Protein AF-A0A4Y9ZSX8-F1 (afdb_monomer_lite)

pLDDT: mean 77.92, std 14.33, range [40.38, 94.44]

Sequence (159 aa):
MHKQNGTAAWITARDTPELGLYVSRVAREEDNGHLNKEMRRDQVDYRKDRAENKKQELAEKLERRKALSSKREAIEVHLEVKYWKDLLISRSATLVQVKAQLSWLRAPSRKLLVTVPPGLSNGKKDHILIGLITILEGLDATKINISEGEDSSVSEEEG

Foldseek 3Di:
DDDPPCPVVVCVVPPDPVVVVVVVVVVVVPCCVVVVVVVVVVVVVVVVVVVVVVVVVVVVVVVVVVVVVVVLVPQDEDLDLVQLPPPVNVVPPDLVNLLSRLVSCPDPVNVVQFDQDPPLSVDDSVSNSVSSSVRSVPGDPVVVPPPPDDPDDPDDDDD

Structure (mmCIF, N/CA/C/O backbone):
data_AF-A0A4Y9ZSX8-F1
#
_entry.id   AF-A0A4Y9ZSX8-F1
#
loop_
_atom_site.group_PDB
_atom_site.id
_atom_site.type_symbol
_atom_site.label_atom_id
_atom_site.label_alt_id
_atom_site.label_comp_id
_atom_site.label_asym_id
_atom_site.label_entity_id
_atom_site.label_seq_id
_atom_site.pdbx_PDB_ins_code
_atom_site.Cartn_x
_atom_site.Cartn_y
_atom_site.Cartn_z
_atom_site.occupancy
_atom_site.B_iso_or_equiv
_atom_site.auth_seq_id
_atom_site.auth_comp_id
_atom_site.auth_asym_id
_atom_site.auth_atom_id
_atom_site.pdbx_PDB_model_num
ATOM 1 N N . MET A 1 1 ? 38.772 37.493 -62.200 1.00 43.78 1 MET A N 1
ATOM 2 C CA . MET A 1 1 ? 39.281 36.151 -62.566 1.00 43.78 1 MET A CA 1
ATOM 3 C C . MET A 1 1 ? 39.088 35.217 -61.379 1.00 43.78 1 MET A C 1
ATOM 5 O O . MET A 1 1 ? 39.857 35.291 -60.429 1.00 43.78 1 MET A O 1
ATOM 9 N N . HIS A 1 2 ? 38.027 34.406 -61.374 1.00 52.38 2 HIS A N 1
ATOM 10 C CA . HIS A 1 2 ? 37.788 33.442 -60.297 1.00 52.38 2 HIS A CA 1
ATOM 11 C C . HIS A 1 2 ? 38.621 32.179 -60.538 1.00 52.38 2 HIS A C 1
ATOM 13 O O . HIS A 1 2 ? 38.449 31.510 -61.554 1.00 52.38 2 HIS A O 1
ATOM 19 N N . LYS A 1 3 ? 39.527 31.861 -59.604 1.00 57.22 3 LYS A N 1
ATOM 20 C CA . LYS A 1 3 ? 40.180 30.550 -59.526 1.00 57.22 3 LYS A CA 1
ATOM 21 C C . LYS A 1 3 ? 39.089 29.516 -59.260 1.00 57.22 3 LYS A C 1
ATOM 23 O O . LYS A 1 3 ? 38.499 29.511 -58.183 1.00 57.22 3 LYS A O 1
ATOM 28 N N . GLN A 1 4 ? 38.792 28.680 -60.248 1.00 58.66 4 GLN A N 1
ATOM 29 C CA . GLN A 1 4 ? 37.987 27.488 -60.021 1.00 58.66 4 GLN A CA 1
ATOM 30 C C . GLN A 1 4 ? 38.788 26.587 -59.077 1.00 58.66 4 GLN A C 1
ATOM 32 O O . GLN A 1 4 ? 39.831 26.054 -59.451 1.00 58.66 4 GLN A O 1
ATOM 37 N N . ASN A 1 5 ? 38.345 26.489 -57.823 1.00 59.28 5 ASN A N 1
ATOM 38 C CA . ASN A 1 5 ? 38.905 25.556 -56.855 1.00 59.28 5 ASN A CA 1
ATOM 39 C C . ASN A 1 5 ? 38.674 24.145 -57.404 1.00 59.28 5 ASN A C 1
ATOM 41 O O . ASN A 1 5 ? 37.540 23.678 -57.493 1.00 59.28 5 ASN A O 1
ATOM 45 N N . GLY A 1 6 ? 39.763 23.524 -57.857 1.00 60.28 6 GLY A N 1
ATOM 46 C CA . GLY A 1 6 ? 39.795 22.295 -58.644 1.00 60.28 6 GLY A CA 1
ATOM 47 C C . GLY A 1 6 ? 39.449 21.035 -57.864 1.00 60.28 6 GLY A C 1
ATOM 48 O O . GLY A 1 6 ? 40.090 20.014 -58.068 1.00 60.28 6 GLY A O 1
ATOM 49 N N . THR A 1 7 ? 38.457 21.076 -56.979 1.00 66.00 7 THR A N 1
ATOM 50 C CA . THR A 1 7 ? 38.014 19.896 -56.233 1.00 66.00 7 THR A CA 1
ATOM 51 C C . THR A 1 7 ? 37.471 18.844 -57.197 1.00 66.00 7 THR A C 1
ATOM 53 O O . THR A 1 7 ? 37.858 17.688 -57.116 1.00 66.00 7 THR A O 1
ATOM 56 N N . ALA A 1 8 ? 36.667 19.248 -58.187 1.00 67.56 8 ALA A N 1
ATOM 57 C CA . ALA A 1 8 ? 36.116 18.329 -59.184 1.00 67.56 8 ALA A CA 1
ATOM 58 C C . ALA A 1 8 ? 37.198 17.715 -60.092 1.00 67.56 8 ALA A C 1
ATOM 60 O O . ALA A 1 8 ? 37.213 16.505 -60.280 1.00 67.56 8 ALA A O 1
ATOM 61 N N . ALA A 1 9 ? 38.135 18.530 -60.593 1.00 70.19 9 ALA A N 1
ATOM 62 C CA . ALA A 1 9 ? 39.235 18.068 -61.446 1.00 70.19 9 ALA A CA 1
ATOM 63 C C . ALA A 1 9 ? 40.244 17.180 -60.694 1.00 70.19 9 ALA A C 1
ATOM 65 O O . ALA A 1 9 ? 40.827 16.262 -61.265 1.00 70.19 9 ALA A O 1
ATOM 66 N N . TRP A 1 10 ? 40.449 17.448 -59.403 1.00 68.38 10 TRP A N 1
ATOM 67 C CA . TRP A 1 10 ? 41.288 16.632 -58.531 1.00 68.38 10 TRP A CA 1
ATOM 68 C C . TRP A 1 10 ? 40.632 15.288 -58.196 1.00 68.38 10 TRP A C 1
ATOM 70 O O . TRP A 1 10 ? 41.330 14.278 -58.158 1.00 68.38 10 TRP A O 1
ATOM 80 N N . ILE A 1 11 ? 39.305 15.265 -58.005 1.00 70.06 11 ILE A N 1
ATOM 81 C CA . ILE A 1 11 ? 38.532 14.035 -57.784 1.00 70.06 11 ILE A CA 1
ATOM 82 C C . ILE A 1 11 ? 38.608 13.143 -59.025 1.00 70.06 11 ILE A C 1
ATOM 84 O O . ILE A 1 11 ? 39.041 12.005 -58.908 1.00 70.06 11 ILE A O 1
ATOM 88 N N . THR A 1 12 ? 38.305 13.655 -60.223 1.00 68.62 12 THR A N 1
ATOM 89 C CA . THR A 1 12 ? 38.355 12.845 -61.457 1.00 68.62 12 THR A CA 1
ATOM 90 C C . THR A 1 12 ? 39.754 12.337 -61.803 1.00 68.62 12 THR A C 1
ATOM 92 O O . THR A 1 12 ? 39.879 11.259 -62.371 1.00 68.62 12 THR A O 1
ATOM 95 N N . ALA A 1 13 ? 40.816 13.069 -61.452 1.00 70.81 13 ALA A N 1
ATOM 96 C CA . ALA A 1 13 ? 42.193 12.616 -61.671 1.00 70.81 13 ALA A CA 1
ATOM 97 C C . ALA A 1 13 ? 42.646 11.512 -60.694 1.00 70.81 13 ALA A C 1
ATOM 99 O O . ALA A 1 13 ? 43.669 10.871 -60.930 1.00 70.81 13 ALA A O 1
ATOM 100 N N . ARG A 1 14 ? 41.929 11.320 -59.580 1.00 68.81 14 ARG A N 1
ATOM 101 C CA . ARG A 1 14 ? 42.278 10.369 -58.512 1.00 68.81 14 ARG A CA 1
ATOM 102 C C . ARG A 1 14 ? 41.229 9.285 -58.287 1.00 68.81 14 ARG A C 1
ATOM 104 O O . ARG A 1 14 ? 41.431 8.436 -57.424 1.00 68.81 14 ARG A O 1
ATOM 111 N N . ASP A 1 15 ? 40.149 9.294 -59.057 1.00 74.50 15 ASP A N 1
ATOM 112 C CA . ASP A 1 15 ? 39.104 8.279 -59.012 1.00 74.50 15 ASP A CA 1
ATOM 113 C C . ASP A 1 15 ? 39.585 7.022 -59.750 1.00 74.50 15 ASP A C 1
ATOM 115 O O . ASP A 1 15 ? 39.352 6.830 -60.945 1.00 74.50 15 ASP A O 1
ATOM 119 N N . THR A 1 16 ? 40.380 6.204 -59.054 1.00 81.31 16 THR A N 1
ATOM 120 C CA . THR A 1 16 ? 40.881 4.935 -59.584 1.00 81.31 16 THR A CA 1
ATOM 121 C C . THR A 1 16 ? 39.999 3.773 -59.122 1.00 81.31 16 THR A C 1
ATOM 123 O O . THR A 1 16 ? 39.474 3.792 -58.004 1.00 81.31 16 THR A O 1
ATOM 126 N N . PRO A 1 17 ? 39.874 2.703 -59.930 1.00 81.88 17 PRO A N 1
ATOM 127 C CA . PRO A 1 17 ? 39.107 1.517 -59.547 1.00 81.88 17 PRO A CA 1
ATOM 128 C C . PRO A 1 17 ? 39.565 0.902 -58.215 1.00 81.88 17 PRO A C 1
ATOM 130 O O . PRO A 1 17 ? 38.752 0.399 -57.444 1.00 81.88 17 PRO A O 1
ATOM 133 N N . GLU A 1 18 ? 40.864 0.975 -57.917 1.00 81.06 18 GLU A N 1
ATOM 134 C CA . GLU A 1 18 ? 41.454 0.481 -56.669 1.00 81.06 18 GLU A CA 1
ATOM 135 C C . GLU A 1 18 ? 41.013 1.296 -55.447 1.00 81.06 18 GLU A C 1
ATOM 137 O O . GLU A 1 18 ? 40.706 0.722 -54.401 1.00 81.06 18 GLU A O 1
ATOM 142 N N . LEU A 1 19 ? 40.913 2.623 -55.587 1.00 83.44 19 LEU A N 1
ATOM 143 C CA . LEU A 1 19 ? 40.384 3.508 -54.549 1.00 83.44 19 LEU A CA 1
ATOM 144 C C . LEU A 1 19 ? 38.893 3.257 -54.313 1.00 83.44 19 LEU A C 1
ATOM 146 O O . LEU A 1 19 ? 38.472 3.160 -53.162 1.00 83.44 19 LEU A O 1
ATOM 150 N N . GLY A 1 20 ? 38.111 3.055 -55.377 1.00 81.62 20 GLY A N 1
ATOM 151 C CA . GLY A 1 20 ? 36.704 2.658 -55.265 1.00 81.62 20 GLY A CA 1
ATOM 152 C C . GLY A 1 20 ? 36.525 1.321 -54.533 1.00 81.62 20 GLY A C 1
ATOM 153 O O . GLY A 1 20 ? 35.682 1.200 -53.641 1.00 81.62 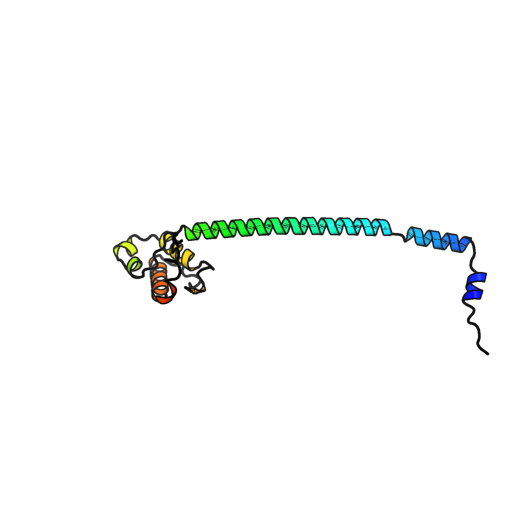20 GLY A O 1
ATOM 154 N N . LEU A 1 21 ? 37.367 0.327 -54.841 1.00 86.56 21 LEU A N 1
ATOM 155 C CA . LEU A 1 21 ? 37.377 -0.964 -54.148 1.00 86.56 21 LEU A CA 1
ATOM 156 C C . LEU A 1 21 ? 37.754 -0.821 -52.670 1.00 86.56 21 LEU A C 1
ATOM 158 O O . LEU A 1 21 ? 37.087 -1.413 -51.822 1.00 86.56 21 LEU A O 1
ATOM 162 N N . TYR A 1 22 ? 38.772 -0.019 -52.353 1.00 84.06 22 TYR A N 1
ATOM 163 C CA . TYR A 1 22 ? 39.179 0.256 -50.976 1.00 84.06 22 TYR A CA 1
ATOM 164 C C . TYR A 1 22 ? 38.065 0.946 -50.178 1.00 84.06 22 TYR A C 1
ATOM 166 O O . TYR A 1 22 ? 37.680 0.447 -49.123 1.00 84.06 22 TYR A O 1
ATOM 174 N N . VAL A 1 23 ? 37.471 2.019 -50.712 1.00 84.50 23 VAL A N 1
ATOM 175 C CA . VAL A 1 23 ? 36.361 2.741 -50.066 1.00 84.50 23 VAL A CA 1
ATOM 176 C C . VAL A 1 23 ? 35.158 1.823 -49.856 1.00 84.50 23 VAL A C 1
ATOM 178 O O . VAL A 1 23 ? 34.583 1.806 -48.773 1.00 84.50 23 VAL A O 1
ATOM 181 N N . SER A 1 24 ? 34.800 1.005 -50.852 1.00 81.94 24 SER A N 1
ATOM 182 C CA . SER A 1 24 ? 33.689 0.055 -50.716 1.00 81.94 24 SER A CA 1
ATOM 183 C C . SER A 1 24 ? 33.957 -1.033 -49.671 1.00 81.94 24 SER A C 1
ATOM 185 O O . SER A 1 24 ? 33.029 -1.480 -49.001 1.00 81.94 24 SER A O 1
ATOM 187 N N . ARG A 1 25 ? 35.218 -1.455 -49.513 1.00 84.88 25 ARG A N 1
ATOM 188 C CA . ARG A 1 25 ? 35.627 -2.435 -48.505 1.00 84.88 25 ARG A CA 1
ATOM 189 C C . ARG A 1 25 ? 35.542 -1.842 -47.105 1.00 84.88 25 ARG A C 1
ATOM 191 O O . ARG A 1 25 ? 34.882 -2.436 -46.266 1.00 84.88 25 ARG A O 1
ATOM 198 N N . VAL A 1 26 ? 36.115 -0.657 -46.896 1.00 83.19 26 VAL A N 1
ATOM 199 C CA . VAL A 1 26 ? 36.050 0.061 -45.612 1.00 83.19 26 VAL A CA 1
ATOM 200 C C . VAL A 1 26 ? 34.596 0.351 -45.230 1.00 83.19 26 VAL A C 1
ATOM 202 O O . VAL A 1 26 ? 34.185 0.046 -44.119 1.00 83.19 26 VAL A O 1
ATOM 205 N N . ALA A 1 27 ? 33.773 0.819 -46.173 1.00 81.56 27 ALA A N 1
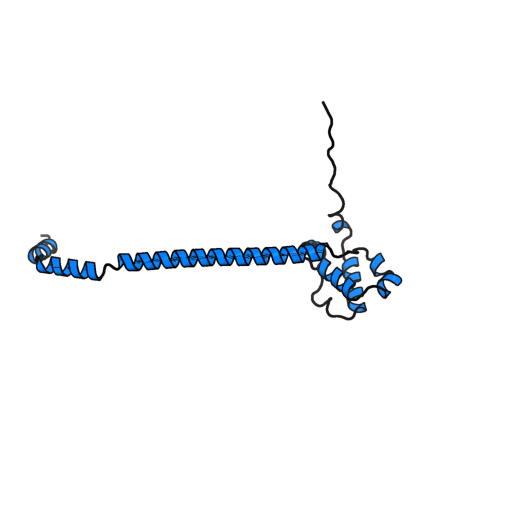ATOM 206 C CA . ALA A 1 27 ? 32.354 1.071 -45.924 1.00 81.56 27 ALA A CA 1
ATOM 207 C C . ALA A 1 27 ? 31.571 -0.199 -45.542 1.00 81.56 27 ALA A C 1
ATOM 209 O O . ALA A 1 27 ? 30.635 -0.123 -44.752 1.00 81.56 27 ALA A O 1
ATOM 210 N N . ARG A 1 28 ? 31.941 -1.368 -46.086 1.00 77.81 28 ARG A N 1
ATOM 211 C CA . ARG A 1 28 ? 31.349 -2.663 -45.705 1.00 77.81 28 ARG A CA 1
ATOM 212 C C . ARG A 1 28 ? 31.858 -3.167 -44.358 1.00 77.81 28 ARG A C 1
ATOM 214 O O . ARG A 1 28 ? 31.082 -3.759 -43.620 1.00 77.81 28 ARG A O 1
ATOM 221 N N . GLU A 1 29 ? 33.132 -2.954 -44.045 1.00 77.81 29 GLU A N 1
ATOM 222 C CA . GLU A 1 29 ? 33.722 -3.303 -42.746 1.00 77.81 29 GLU A CA 1
ATOM 223 C C . GLU A 1 29 ? 33.140 -2.440 -41.611 1.00 77.81 29 GLU A C 1
ATOM 225 O O . GLU A 1 29 ? 32.957 -2.925 -40.497 1.00 77.81 29 GLU A O 1
ATOM 230 N N . GLU A 1 30 ? 32.778 -1.188 -41.901 1.00 77.00 30 GLU A N 1
ATOM 231 C CA . GLU A 1 30 ? 32.127 -0.270 -40.958 1.00 77.00 30 GLU A CA 1
ATOM 232 C C . GLU A 1 30 ? 30.594 -0.423 -40.891 1.00 77.00 30 GLU A C 1
ATOM 234 O O . GLU A 1 30 ? 29.963 0.149 -39.990 1.00 77.00 30 GLU A O 1
ATOM 239 N N . ASP A 1 31 ? 29.977 -1.201 -41.795 1.00 76.62 31 ASP A N 1
ATOM 240 C CA . ASP A 1 31 ? 28.528 -1.436 -41.830 1.00 76.62 31 ASP A CA 1
ATOM 241 C C . ASP A 1 31 ? 28.078 -2.348 -40.679 1.00 76.62 31 ASP A C 1
ATOM 243 O O . ASP A 1 31 ? 27.789 -3.538 -40.809 1.00 76.62 31 ASP A O 1
ATOM 247 N N . ASN A 1 32 ? 27.967 -1.738 -39.504 1.00 72.00 32 ASN A N 1
ATOM 248 C CA . ASN A 1 32 ? 27.428 -2.346 -38.295 1.00 72.00 32 ASN A CA 1
ATOM 249 C C . ASN A 1 32 ? 25.888 -2.323 -38.267 1.00 72.00 32 ASN A C 1
ATOM 251 O O . ASN A 1 32 ? 25.278 -2.461 -37.201 1.00 72.00 32 ASN A O 1
ATOM 255 N N . GLY A 1 33 ? 25.224 -2.115 -39.411 1.00 71.88 33 GLY A N 1
ATOM 256 C CA . GLY A 1 33 ? 23.771 -1.977 -39.503 1.00 71.88 33 GLY A CA 1
ATOM 257 C C . GLY A 1 33 ? 23.009 -3.158 -38.897 1.00 71.88 33 GLY A C 1
ATOM 258 O O . GLY A 1 33 ? 22.007 -2.956 -38.202 1.00 71.88 33 GLY A O 1
ATOM 259 N N . HIS A 1 34 ? 23.514 -4.380 -39.094 1.00 72.88 34 HIS A N 1
ATOM 260 C CA . HIS A 1 34 ? 22.943 -5.604 -38.527 1.00 72.88 34 HIS A CA 1
ATOM 261 C C . HIS A 1 34 ? 23.107 -5.689 -37.003 1.00 72.88 34 HIS A C 1
ATOM 263 O O . HIS A 1 34 ? 22.107 -5.852 -36.303 1.00 72.88 34 HIS A O 1
ATOM 269 N N . LEU A 1 35 ? 24.318 -5.466 -36.482 1.00 75.19 35 LEU A N 1
ATOM 270 C CA . LEU A 1 35 ? 24.597 -5.464 -35.040 1.00 75.19 35 LEU A CA 1
ATOM 271 C C . LEU A 1 35 ? 23.747 -4.406 -34.310 1.00 75.19 35 LEU A C 1
ATOM 273 O O . LEU A 1 35 ? 23.105 -4.674 -33.296 1.00 75.19 35 LEU A O 1
ATOM 277 N N . ASN A 1 36 ? 23.644 -3.206 -34.889 1.00 79.50 36 ASN A N 1
ATOM 278 C CA . ASN A 1 36 ? 22.810 -2.123 -34.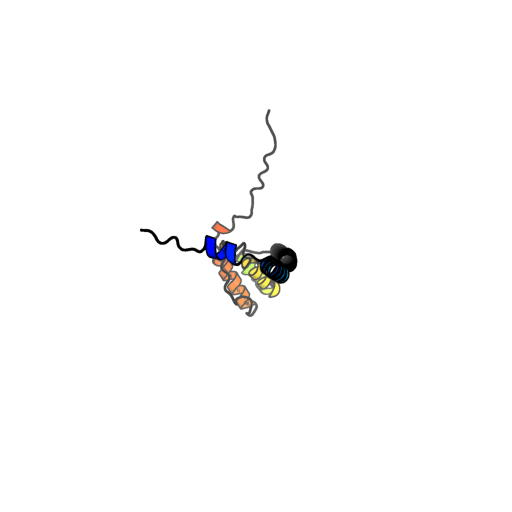366 1.00 79.50 36 ASN A CA 1
ATOM 279 C C . ASN A 1 36 ? 21.308 -2.439 -34.417 1.00 79.50 36 ASN A C 1
ATOM 281 O O . ASN A 1 36 ? 20.520 -1.824 -33.694 1.00 79.50 36 ASN A O 1
ATOM 285 N N . LYS A 1 37 ? 20.865 -3.336 -35.302 1.00 80.56 37 LYS A N 1
ATOM 286 C CA . LYS A 1 37 ? 19.465 -3.772 -35.390 1.00 80.56 37 LYS A CA 1
ATOM 287 C C . LYS A 1 37 ? 19.147 -4.823 -34.330 1.00 80.56 37 LYS A C 1
ATOM 289 O O . LYS A 1 37 ? 18.078 -4.741 -33.731 1.00 80.56 37 LYS A O 1
ATOM 294 N N . GLU A 1 38 ? 20.060 -5.757 -34.083 1.00 81.94 38 GLU A N 1
ATOM 295 C CA . GLU A 1 38 ? 19.942 -6.759 -33.016 1.00 81.94 38 GLU A CA 1
ATOM 296 C C . GLU A 1 38 ? 19.963 -6.098 -31.638 1.00 81.94 38 GLU A C 1
ATOM 298 O O . GLU A 1 38 ? 18.993 -6.232 -30.899 1.00 81.94 38 GLU A O 1
ATOM 303 N N . MET A 1 39 ? 20.936 -5.221 -31.367 1.00 81.69 39 MET A N 1
ATOM 304 C CA . MET A 1 39 ? 20.981 -4.461 -30.109 1.00 81.69 39 MET A CA 1
ATOM 305 C C . MET A 1 39 ? 19.702 -3.648 -29.856 1.00 81.69 39 MET A C 1
ATOM 307 O O . MET A 1 39 ? 19.233 -3.538 -28.722 1.00 81.69 39 MET A O 1
ATOM 311 N N . ARG A 1 40 ? 19.095 -3.084 -30.911 1.00 83.44 40 ARG A N 1
ATOM 312 C CA . ARG A 1 40 ? 17.810 -2.375 -30.798 1.00 83.44 40 ARG A CA 1
ATOM 313 C C . ARG A 1 40 ? 16.650 -3.314 -30.472 1.00 83.44 40 ARG A C 1
ATOM 315 O O . ARG A 1 40 ? 15.772 -2.912 -29.712 1.00 83.44 40 ARG A O 1
ATOM 322 N N . ARG A 1 41 ? 16.622 -4.524 -31.036 1.00 88.69 41 ARG A N 1
ATOM 323 C CA . ARG A 1 41 ? 15.598 -5.535 -30.730 1.00 88.69 41 ARG A CA 1
ATOM 324 C C . ARG A 1 41 ? 15.713 -5.995 -29.284 1.00 88.69 41 ARG A C 1
ATOM 326 O O . ARG A 1 41 ? 14.740 -5.854 -28.551 1.00 88.69 41 ARG A O 1
ATOM 333 N N . ASP A 1 42 ? 16.911 -6.370 -28.852 1.00 89.69 42 ASP A N 1
ATOM 334 C CA . ASP A 1 42 ? 17.168 -6.815 -27.480 1.00 89.69 42 ASP A CA 1
ATOM 335 C C . ASP A 1 42 ? 16.786 -5.737 -26.462 1.00 89.69 42 ASP A C 1
ATOM 337 O O . ASP A 1 42 ? 16.162 -6.010 -25.437 1.00 89.69 42 ASP A O 1
ATOM 341 N N . GLN A 1 43 ? 17.087 -4.470 -26.762 1.00 90.81 43 GLN A N 1
ATOM 342 C CA . GLN A 1 43 ? 16.707 -3.364 -25.891 1.00 90.81 43 GLN A CA 1
ATOM 343 C C . GLN A 1 43 ? 15.187 -3.142 -25.844 1.00 90.81 43 GLN A C 1
ATOM 345 O O . GLN A 1 43 ? 14.657 -2.751 -24.799 1.00 90.81 43 GLN A O 1
ATOM 350 N N . VAL A 1 44 ? 14.476 -3.352 -26.954 1.00 92.19 44 VAL A N 1
ATOM 351 C CA . VAL A 1 44 ? 13.010 -3.271 -26.994 1.00 92.19 44 VAL A CA 1
ATOM 352 C C . VAL A 1 44 ? 12.393 -4.408 -26.191 1.00 92.19 44 VAL A C 1
ATOM 354 O O . VAL A 1 44 ? 11.505 -4.145 -25.379 1.00 92.19 44 VAL A O 1
ATOM 357 N N . ASP A 1 45 ? 12.877 -5.632 -26.366 1.00 92.50 45 ASP A N 1
ATOM 358 C CA . ASP A 1 45 ? 12.342 -6.801 -25.674 1.00 92.50 45 ASP A CA 1
ATOM 359 C C . ASP A 1 45 ? 12.633 -6.723 -24.169 1.00 92.50 45 ASP A C 1
ATOM 361 O O . ASP A 1 45 ? 11.708 -6.814 -23.365 1.00 92.50 45 ASP A O 1
ATOM 365 N N . TYR A 1 46 ? 13.840 -6.305 -23.771 1.00 92.56 46 TYR A N 1
ATOM 366 C CA . TYR A 1 46 ? 14.151 -5.990 -22.372 1.00 92.56 46 TYR A CA 1
ATOM 367 C C . TYR A 1 46 ? 13.206 -4.936 -21.765 1.00 92.56 46 TYR A C 1
ATOM 369 O O . TYR A 1 46 ? 12.785 -5.036 -20.608 1.00 92.56 46 TYR A O 1
ATOM 377 N N . ARG A 1 47 ? 12.861 -3.883 -22.521 1.00 92.62 47 ARG A N 1
ATOM 378 C CA . ARG A 1 47 ? 11.928 -2.847 -22.046 1.00 92.62 47 ARG A CA 1
ATOM 379 C C . ARG A 1 47 ? 10.506 -3.383 -21.900 1.00 92.62 47 ARG A C 1
ATOM 381 O O . ARG A 1 47 ? 9.827 -2.967 -20.959 1.00 92.62 47 ARG A O 1
ATOM 388 N N . LYS A 1 48 ? 10.062 -4.268 -22.799 1.00 94.44 48 LYS A N 1
ATOM 389 C CA . LYS A 1 48 ? 8.749 -4.922 -22.717 1.00 94.44 48 LYS A CA 1
ATOM 390 C C . LYS A 1 48 ? 8.670 -5.822 -21.490 1.00 94.44 48 LYS A C 1
ATOM 392 O O . LYS A 1 48 ? 7.787 -5.598 -20.666 1.00 94.44 48 LYS A O 1
ATOM 397 N N . ASP A 1 49 ? 9.644 -6.706 -21.302 1.00 92.56 49 ASP A N 1
ATOM 398 C CA . ASP A 1 49 ? 9.702 -7.614 -20.151 1.00 92.56 49 ASP A CA 1
ATOM 399 C C . ASP A 1 49 ? 9.714 -6.835 -18.835 1.00 92.56 49 ASP A C 1
ATOM 401 O O . ASP A 1 49 ? 8.977 -7.120 -17.891 1.00 92.56 49 ASP A O 1
ATOM 405 N N . ARG A 1 50 ? 10.500 -5.754 -18.775 1.00 93.50 50 ARG A N 1
ATOM 406 C CA . ARG A 1 50 ? 10.532 -4.883 -17.597 1.00 93.50 50 ARG A CA 1
ATOM 407 C C . ARG A 1 50 ? 9.194 -4.190 -17.343 1.00 93.50 50 ARG A C 1
ATOM 409 O O . ARG A 1 50 ? 8.839 -3.967 -16.185 1.00 93.50 50 ARG A O 1
ATOM 416 N N . ALA A 1 51 ? 8.482 -3.789 -18.392 1.00 93.00 51 ALA A N 1
ATOM 417 C CA . ALA A 1 51 ? 7.164 -3.183 -18.255 1.00 93.00 51 ALA A CA 1
ATOM 418 C C . ALA A 1 51 ? 6.131 -4.206 -17.767 1.00 93.00 51 ALA A C 1
ATOM 420 O O . ALA A 1 51 ? 5.307 -3.871 -16.918 1.00 93.00 51 ALA A O 1
ATOM 421 N N . GLU A 1 52 ? 6.198 -5.443 -18.252 1.00 93.94 52 GLU A N 1
ATOM 422 C CA . GLU A 1 52 ? 5.318 -6.530 -17.831 1.00 93.94 52 GLU A CA 1
ATOM 423 C C . GLU A 1 52 ? 5.554 -6.927 -16.371 1.00 93.94 52 GLU A C 1
ATOM 425 O O . GLU A 1 52 ? 4.613 -6.907 -15.577 1.00 93.94 52 GLU A O 1
ATOM 430 N N . ASN A 1 53 ? 6.811 -7.115 -15.967 1.00 92.56 53 ASN A N 1
ATOM 431 C CA . ASN A 1 53 ? 7.170 -7.384 -14.572 1.00 92.56 53 ASN A CA 1
ATOM 432 C C . ASN A 1 53 ? 6.686 -6.271 -13.630 1.00 92.56 53 ASN A C 1
ATOM 434 O O . ASN A 1 53 ? 6.138 -6.538 -12.562 1.00 92.56 53 ASN A O 1
ATOM 438 N N . LYS A 1 54 ? 6.814 -5.000 -14.038 1.00 94.31 54 LYS A N 1
ATOM 439 C CA . LYS A 1 54 ? 6.271 -3.872 -13.263 1.00 94.31 54 LYS A CA 1
ATOM 440 C C . LYS A 1 54 ? 4.748 -3.908 -13.167 1.00 94.31 54 LYS A C 1
ATOM 442 O O . LYS A 1 54 ? 4.208 -3.555 -12.122 1.00 94.31 54 LYS A O 1
ATOM 447 N N . LYS A 1 55 ? 4.041 -4.294 -14.235 1.00 94.38 55 LYS A N 1
ATOM 448 C CA . LYS A 1 55 ? 2.577 -4.436 -14.200 1.00 94.38 55 LYS A CA 1
ATOM 449 C C . LYS A 1 55 ? 2.156 -5.529 -13.222 1.00 94.38 55 LYS A C 1
ATOM 451 O O . LYS A 1 55 ? 1.252 -5.283 -12.430 1.00 94.38 55 LYS A O 1
ATOM 456 N N . GLN A 1 56 ? 2.833 -6.675 -13.238 1.00 93.44 56 GLN A N 1
ATOM 457 C CA . GLN A 1 56 ? 2.587 -7.764 -12.290 1.00 93.44 56 GLN A CA 1
ATOM 458 C C . GLN A 1 56 ? 2.847 -7.312 -10.847 1.00 93.44 56 GLN A C 1
ATOM 460 O O . GLN A 1 56 ? 1.975 -7.444 -9.992 1.00 93.44 56 GLN A O 1
ATOM 465 N N . GLU A 1 57 ? 3.981 -6.654 -10.587 1.00 93.56 57 GLU A N 1
ATOM 466 C CA . GLU A 1 57 ? 4.308 -6.125 -9.258 1.00 93.56 57 GLU A CA 1
ATOM 467 C C . GLU A 1 57 ? 3.258 -5.112 -8.761 1.00 93.56 57 GLU A C 1
ATOM 469 O O . GLU A 1 57 ? 2.886 -5.096 -7.584 1.00 93.56 57 GLU A O 1
ATOM 474 N N . LEU A 1 58 ? 2.756 -4.248 -9.651 1.00 93.12 58 LEU A N 1
ATOM 475 C CA . LEU A 1 58 ? 1.685 -3.308 -9.324 1.00 93.12 58 LEU A CA 1
ATOM 476 C C . LEU A 1 58 ? 0.358 -4.022 -9.052 1.00 93.12 58 LEU A C 1
ATOM 478 O O . LEU A 1 58 ? -0.328 -3.644 -8.102 1.00 93.12 58 LEU A O 1
ATOM 482 N N . ALA A 1 59 ? 0.009 -5.042 -9.838 1.00 92.56 59 ALA A N 1
ATOM 483 C CA . ALA A 1 59 ? -1.192 -5.844 -9.629 1.00 92.56 59 ALA A CA 1
ATOM 484 C C . ALA A 1 59 ? -1.154 -6.545 -8.264 1.00 92.56 59 ALA A C 1
ATOM 486 O O . ALA A 1 59 ? -2.071 -6.360 -7.466 1.00 92.56 59 ALA A O 1
ATOM 487 N N . GLU A 1 60 ? -0.049 -7.214 -7.922 1.00 93.31 60 GLU A N 1
ATOM 488 C CA . GLU A 1 60 ? 0.126 -7.829 -6.603 1.00 93.31 60 GLU A CA 1
ATOM 489 C C . GLU A 1 60 ? 0.032 -6.804 -5.468 1.00 93.31 60 GLU A C 1
ATOM 491 O O . GLU A 1 60 ? -0.604 -7.041 -4.438 1.00 93.31 60 GLU A O 1
ATOM 496 N N . LYS A 1 61 ? 0.654 -5.628 -5.630 1.00 92.38 61 LYS A N 1
ATOM 497 C CA . LYS A 1 61 ? 0.557 -4.550 -4.635 1.00 92.38 61 LYS A CA 1
ATOM 498 C C . LYS A 1 61 ? -0.882 -4.071 -4.467 1.00 92.38 61 LYS A C 1
ATOM 500 O O . LYS A 1 61 ? -1.288 -3.787 -3.339 1.00 92.38 61 LYS A O 1
ATOM 505 N N . LEU A 1 62 ? -1.643 -3.958 -5.554 1.00 91.94 62 LEU A N 1
ATOM 506 C CA . LEU A 1 62 ? -3.053 -3.578 -5.512 1.00 91.94 62 LEU A CA 1
ATOM 507 C C . LEU A 1 62 ? -3.899 -4.653 -4.831 1.00 91.94 62 LEU A C 1
ATOM 509 O O . LEU A 1 62 ? -4.707 -4.308 -3.974 1.00 91.94 62 LEU A O 1
ATOM 513 N N . GLU A 1 63 ? -3.683 -5.930 -5.131 1.00 91.81 63 GLU A N 1
ATOM 514 C CA . GLU A 1 63 ? -4.378 -7.036 -4.466 1.00 91.81 63 GLU A CA 1
ATOM 515 C C . GLU A 1 63 ? -4.087 -7.078 -2.967 1.00 91.81 63 GLU A C 1
ATOM 517 O O . GLU A 1 63 ? -5.015 -7.112 -2.160 1.00 91.81 63 GLU A O 1
ATOM 522 N N . ARG A 1 64 ? -2.815 -6.963 -2.563 1.00 89.56 64 ARG A N 1
ATOM 523 C CA . ARG A 1 64 ? -2.441 -6.883 -1.140 1.00 89.56 64 ARG A CA 1
ATOM 524 C C . ARG A 1 64 ? -3.104 -5.689 -0.456 1.00 89.56 64 ARG A C 1
ATOM 526 O O . ARG A 1 64 ? -3.588 -5.817 0.668 1.00 89.56 64 ARG A O 1
ATOM 533 N N . ARG A 1 65 ? -3.163 -4.529 -1.121 1.00 85.69 65 ARG A N 1
ATOM 534 C CA . ARG A 1 65 ? -3.863 -3.342 -0.600 1.00 85.69 65 ARG A CA 1
ATOM 535 C C . ARG A 1 65 ? -5.364 -3.584 -0.457 1.00 85.69 65 ARG A C 1
ATOM 537 O O . ARG A 1 65 ? -5.907 -3.243 0.590 1.00 85.69 65 ARG A O 1
ATOM 544 N N . LYS A 1 66 ? -6.013 -4.193 -1.454 1.00 85.06 66 LYS A N 1
ATOM 545 C CA . LYS A 1 66 ? -7.439 -4.554 -1.403 1.00 85.06 66 LYS A CA 1
ATOM 546 C C . LYS A 1 66 ? -7.719 -5.522 -0.259 1.00 85.06 66 LYS A C 1
ATOM 548 O O . LYS A 1 66 ? -8.559 -5.223 0.579 1.00 85.06 66 LYS A O 1
ATOM 553 N N . ALA A 1 67 ? -6.944 -6.600 -0.142 1.00 86.00 67 ALA A N 1
ATOM 554 C CA . ALA A 1 67 ? -7.084 -7.574 0.938 1.00 86.00 67 ALA A CA 1
ATOM 555 C C . ALA A 1 67 ? -6.934 -6.932 2.329 1.00 86.00 67 ALA A C 1
ATOM 557 O O . ALA A 1 67 ? -7.672 -7.265 3.256 1.00 86.00 67 ALA A O 1
ATOM 558 N N . LEU A 1 68 ? -6.000 -5.986 2.489 1.00 82.88 68 LEU A N 1
ATOM 559 C CA . LEU A 1 68 ? -5.858 -5.223 3.731 1.00 82.88 68 LEU A CA 1
ATOM 560 C C . LEU A 1 68 ? -7.033 -4.268 3.980 1.00 82.88 68 LEU A C 1
ATOM 562 O O . LEU A 1 68 ? -7.408 -4.095 5.137 1.00 82.88 68 LEU A O 1
ATOM 566 N N . SER A 1 69 ? -7.606 -3.656 2.938 1.00 81.12 69 SER A N 1
ATOM 567 C CA . SER A 1 69 ? -8.811 -2.821 3.064 1.00 81.12 69 SER A CA 1
ATOM 568 C C . SER A 1 69 ? -10.002 -3.650 3.525 1.00 81.12 69 SER A C 1
ATOM 570 O O . SER A 1 69 ? -10.581 -3.340 4.560 1.00 81.12 69 SER A O 1
ATOM 572 N N . SER A 1 70 ? -10.280 -4.772 2.856 1.00 81.81 70 SER A N 1
ATOM 573 C CA . SER A 1 70 ? -11.404 -5.652 3.195 1.00 81.81 70 SER A CA 1
ATOM 574 C C . SER A 1 70 ? -11.290 -6.209 4.616 1.00 81.81 70 SER A C 1
ATOM 576 O O . SER A 1 70 ? -12.261 -6.214 5.364 1.00 81.81 70 SER A O 1
ATOM 578 N N . LYS A 1 71 ? -10.081 -6.600 5.051 1.00 81.62 71 LYS A N 1
ATOM 579 C CA . LYS A 1 71 ? -9.847 -7.016 6.447 1.00 81.62 71 LYS A CA 1
ATOM 580 C C . LYS A 1 71 ? -10.126 -5.904 7.455 1.00 81.62 71 LYS A C 1
ATOM 582 O O . LYS A 1 71 ? -10.540 -6.199 8.568 1.00 81.62 71 LYS A O 1
ATOM 587 N N . ARG A 1 72 ? -9.858 -4.645 7.098 1.00 80.06 72 ARG A N 1
ATOM 588 C CA . ARG A 1 72 ? -10.163 -3.496 7.960 1.00 80.06 72 ARG A CA 1
ATOM 589 C C . ARG A 1 72 ? -11.649 -3.181 7.959 1.00 80.06 72 ARG A C 1
ATOM 591 O O . ARG A 1 72 ? -12.157 -2.807 8.999 1.00 80.06 72 ARG A O 1
ATOM 598 N N . GLU A 1 73 ? -12.331 -3.309 6.832 1.00 79.31 73 GLU A N 1
ATOM 599 C CA . GLU A 1 73 ? -13.782 -3.104 6.734 1.00 79.31 73 GLU A CA 1
ATOM 600 C C . GLU A 1 73 ? -14.570 -4.149 7.531 1.00 79.31 73 GLU A C 1
ATOM 602 O O . GLU A 1 73 ? -15.591 -3.806 8.108 1.00 79.31 73 GLU A O 1
ATOM 607 N N . ALA A 1 74 ? -14.052 -5.373 7.655 1.00 81.88 74 ALA A N 1
ATOM 608 C CA . ALA A 1 74 ? -14.651 -6.434 8.466 1.00 81.88 74 ALA A CA 1
ATOM 609 C C . ALA A 1 74 ? -14.461 -6.274 9.992 1.00 81.88 74 ALA A C 1
ATOM 611 O O . ALA A 1 74 ? -14.943 -7.109 10.754 1.00 81.88 74 ALA A O 1
ATOM 612 N N . ILE A 1 75 ? -13.723 -5.258 10.457 1.00 81.31 75 ILE A N 1
ATOM 613 C CA . ILE A 1 75 ? -13.590 -4.980 11.895 1.00 81.31 75 ILE A CA 1
ATOM 614 C C . ILE A 1 75 ? -14.934 -4.453 12.393 1.00 81.31 75 ILE A C 1
ATOM 616 O O . ILE A 1 75 ? -15.448 -3.498 11.825 1.00 81.31 75 ILE A O 1
ATOM 620 N N . GLU A 1 76 ? -15.470 -5.033 13.464 1.00 80.69 76 GLU A N 1
ATOM 621 C CA . GLU A 1 76 ? -16.633 -4.482 14.162 1.00 80.69 76 GLU A CA 1
ATOM 622 C C . GLU A 1 76 ? -16.257 -3.144 14.816 1.00 80.69 76 GLU A C 1
ATOM 624 O O . GLU A 1 76 ? -15.295 -3.064 15.587 1.00 80.69 76 GLU A O 1
ATOM 629 N N . VAL A 1 77 ? -16.975 -2.078 14.450 1.00 83.31 77 VAL A N 1
ATOM 630 C CA . VAL A 1 77 ? -16.615 -0.695 14.782 1.00 83.31 77 VAL A CA 1
ATOM 631 C C . VAL A 1 77 ? -17.644 -0.096 15.719 1.00 83.31 77 VAL A C 1
ATOM 633 O O . VAL A 1 77 ? -18.828 -0.055 15.403 1.00 83.31 77 VAL A O 1
ATOM 636 N N . HIS A 1 78 ? -17.171 0.498 16.810 1.00 85.12 78 HIS A N 1
ATOM 637 C CA . HIS A 1 78 ? -18.009 1.315 17.685 1.00 85.12 78 HIS A CA 1
ATOM 638 C C . HIS A 1 78 ? -17.470 2.746 17.706 1.00 85.12 78 HIS A C 1
ATOM 640 O O . HIS A 1 78 ? -16.402 3.007 18.261 1.00 85.12 78 HIS A O 1
ATOM 646 N N . LEU A 1 79 ? -18.167 3.680 17.054 1.00 83.56 79 LEU A N 1
ATOM 647 C CA . LEU A 1 79 ? -17.781 5.102 17.026 1.00 83.56 79 LEU A CA 1
ATOM 648 C C . LEU A 1 79 ? -18.358 5.899 18.199 1.00 83.56 79 LEU A C 1
ATOM 650 O O . LEU A 1 79 ? -17.921 7.014 18.472 1.00 83.56 79 LEU A O 1
ATOM 654 N N . GLU A 1 80 ? -19.310 5.320 18.922 1.00 84.44 80 GLU A N 1
ATOM 655 C CA . GLU A 1 80 ? -19.946 5.976 20.050 1.00 84.44 80 GLU A CA 1
ATOM 656 C C . GLU A 1 80 ? -18.992 6.094 21.239 1.00 84.44 80 GLU A C 1
ATOM 658 O O . GLU A 1 80 ? -18.528 5.104 21.806 1.00 84.44 80 GLU A O 1
ATOM 663 N N . VAL A 1 81 ? -18.762 7.324 21.696 1.00 85.62 81 VAL A N 1
ATOM 664 C CA . VAL A 1 81 ? -17.977 7.590 22.910 1.00 85.62 81 VAL A CA 1
ATOM 665 C C . VAL A 1 81 ? -18.580 6.880 24.129 1.00 85.62 81 VAL A C 1
ATOM 667 O O . VAL A 1 81 ? -17.848 6.374 24.979 1.00 85.62 81 VAL A O 1
ATOM 670 N N . LYS A 1 82 ? -19.917 6.817 24.214 1.00 85.75 82 LYS A N 1
ATOM 671 C CA . LYS A 1 82 ? -20.642 6.189 25.331 1.00 85.75 82 LYS A CA 1
ATOM 672 C C . LYS A 1 82 ? -20.314 4.702 25.468 1.00 85.75 82 LYS A C 1
ATOM 674 O O . LYS A 1 82 ? -20.098 4.253 26.587 1.00 85.75 82 LYS A O 1
ATOM 679 N N . TYR A 1 83 ? -20.190 3.990 24.348 1.00 86.81 83 TYR A N 1
ATOM 680 C CA . TYR A 1 83 ? -19.808 2.578 24.316 1.00 86.81 83 TYR A CA 1
ATOM 681 C C . TYR A 1 83 ? -18.450 2.349 24.994 1.00 86.81 83 TYR A C 1
ATOM 683 O O . TYR A 1 83 ? -18.320 1.522 25.891 1.00 86.81 83 TYR A O 1
ATOM 691 N N . TRP A 1 84 ? -17.433 3.136 24.633 1.00 87.19 84 TRP A N 1
ATOM 692 C CA . TRP A 1 84 ? -16.085 2.972 25.193 1.00 87.19 84 TRP A CA 1
ATOM 693 C C . TRP A 1 84 ? -15.945 3.484 26.629 1.00 87.19 84 TRP A C 1
ATOM 695 O O . TRP A 1 84 ? -15.043 3.049 27.346 1.00 87.19 84 TRP A O 1
ATOM 705 N N . LYS A 1 85 ? -16.826 4.399 27.049 1.00 85.38 85 LYS A N 1
ATOM 706 C CA . LYS A 1 85 ? -16.904 4.894 28.430 1.00 85.38 85 LYS A CA 1
ATOM 707 C C . LYS A 1 85 ? -17.667 3.965 29.369 1.00 85.38 85 LYS A C 1
ATOM 709 O O . LYS A 1 85 ? -17.526 4.121 30.582 1.00 85.38 85 LYS A O 1
ATOM 714 N N . ASP A 1 86 ? -18.456 3.026 28.849 1.00 88.25 86 ASP A N 1
ATOM 715 C CA . ASP A 1 86 ? -19.153 2.055 29.685 1.00 88.25 86 ASP A CA 1
ATOM 716 C C . ASP A 1 86 ? -18.134 1.252 30.512 1.00 88.25 86 ASP A C 1
ATOM 718 O O . ASP A 1 86 ? -17.125 0.737 30.016 1.00 88.25 86 ASP A O 1
ATOM 722 N N . LEU A 1 87 ? -18.380 1.174 31.817 1.00 73.06 87 LEU A N 1
ATOM 723 C CA . LEU A 1 87 ? -17.494 0.534 32.779 1.00 73.06 87 LEU A CA 1
ATOM 724 C C . LEU A 1 87 ? -17.372 -0.978 32.533 1.00 73.06 87 LEU A C 1
ATOM 726 O O . LEU A 1 87 ? -16.325 -1.570 32.800 1.00 73.06 87 LEU A O 1
ATOM 730 N N . LEU A 1 88 ? -18.434 -1.605 32.026 1.00 75.12 88 LEU A N 1
ATOM 731 C CA . LEU A 1 88 ? -18.445 -3.027 31.694 1.00 75.12 88 LEU A CA 1
ATOM 732 C C . LEU A 1 88 ? -17.599 -3.296 30.449 1.00 75.12 88 LEU A C 1
ATOM 734 O O . LEU A 1 88 ? -16.784 -4.221 30.440 1.00 75.12 88 LEU A O 1
ATOM 738 N N . ILE A 1 89 ? -17.738 -2.438 29.440 1.00 79.50 89 ILE A N 1
ATOM 739 C CA . ILE A 1 89 ? -17.051 -2.553 28.151 1.00 79.50 89 ILE A CA 1
ATOM 740 C C . ILE A 1 89 ? -15.576 -2.187 28.293 1.00 79.50 89 ILE A C 1
ATOM 742 O O . ILE A 1 89 ? -14.707 -2.915 27.832 1.00 79.50 89 ILE A O 1
ATOM 746 N N . SER A 1 90 ? -15.247 -1.110 29.001 1.00 72.94 90 SER A N 1
ATOM 747 C CA . SER A 1 90 ? -13.853 -0.722 29.256 1.00 72.94 90 SER A CA 1
ATOM 748 C C . SER A 1 90 ? -13.069 -1.805 30.014 1.00 72.94 90 SER A C 1
ATOM 750 O O . SER A 1 90 ? -11.887 -2.040 29.731 1.00 72.94 90 SER A O 1
ATOM 752 N N . ARG A 1 91 ? -13.721 -2.543 30.925 1.00 76.00 91 ARG A N 1
ATOM 753 C CA . ARG A 1 91 ? -13.121 -3.691 31.623 1.00 76.00 91 ARG A CA 1
ATOM 754 C C . ARG A 1 91 ? -12.960 -4.910 30.716 1.00 76.00 91 ARG A C 1
ATOM 756 O O . ARG A 1 91 ? -11.872 -5.487 30.707 1.00 76.00 91 ARG A O 1
ATOM 763 N N . SER A 1 92 ? -13.980 -5.262 29.934 1.00 82.06 92 SER A N 1
ATOM 764 C CA . SER A 1 92 ? -13.976 -6.453 29.070 1.00 82.06 92 SER A CA 1
ATOM 765 C C . SER A 1 92 ? -13.203 -6.278 27.758 1.00 82.06 92 SER A C 1
ATOM 767 O O . SER A 1 92 ? -12.680 -7.256 27.226 1.00 82.06 92 SER A O 1
ATOM 769 N N . ALA A 1 93 ? -13.060 -5.046 27.262 1.00 82.81 93 ALA A N 1
ATOM 770 C CA . ALA A 1 93 ? -12.393 -4.752 26.002 1.00 82.81 93 ALA A CA 1
ATOM 771 C C . ALA A 1 93 ? -10.948 -5.252 26.022 1.00 82.81 93 ALA A C 1
ATOM 773 O O . ALA A 1 93 ? -10.137 -4.899 26.882 1.00 82.81 93 ALA A O 1
ATOM 774 N N . THR A 1 94 ? -10.589 -6.069 25.047 1.00 86.69 94 THR A N 1
ATOM 775 C CA . THR A 1 94 ? -9.219 -6.550 24.904 1.00 86.69 94 THR A CA 1
ATOM 776 C C . THR A 1 94 ? -8.346 -5.474 24.270 1.00 86.69 94 THR A C 1
ATOM 778 O O . THR A 1 94 ? -8.797 -4.650 23.474 1.00 86.69 94 THR A O 1
ATOM 781 N N . LEU A 1 95 ? -7.044 -5.509 24.562 1.00 87.44 95 LEU A N 1
ATOM 782 C CA . LEU A 1 95 ? -6.091 -4.620 23.897 1.00 87.44 95 LEU A CA 1
ATOM 783 C C . LEU A 1 95 ? -6.130 -4.779 22.364 1.00 87.44 95 LEU A C 1
ATOM 785 O O . LEU A 1 95 ? -5.903 -3.816 21.634 1.00 87.44 95 LEU A O 1
ATOM 789 N N . VAL A 1 96 ? -6.437 -5.987 21.885 1.00 87.06 96 VAL A N 1
ATOM 790 C CA . VAL A 1 96 ? -6.587 -6.299 20.461 1.00 87.06 96 VAL A CA 1
ATOM 791 C C . VAL A 1 96 ? -7.759 -5.529 19.854 1.00 87.06 96 VAL A C 1
ATOM 793 O O . VAL A 1 96 ? -7.564 -4.883 18.829 1.00 87.06 96 VAL A O 1
ATOM 796 N N . GLN A 1 97 ? -8.926 -5.516 20.504 1.00 87.19 97 GLN A N 1
ATOM 797 C CA . GLN A 1 97 ? -10.105 -4.772 20.038 1.00 87.19 97 GLN A CA 1
ATOM 798 C C . GLN A 1 97 ? -9.841 -3.264 19.967 1.00 87.19 97 GLN A C 1
ATOM 800 O O . GLN A 1 97 ? -10.100 -2.640 18.941 1.00 87.19 97 GLN A O 1
ATOM 805 N N . VAL A 1 98 ? -9.228 -2.681 21.003 1.00 87.44 98 VAL A N 1
ATOM 806 C CA . VAL A 1 98 ? -8.902 -1.241 21.011 1.00 87.44 98 VAL A CA 1
ATOM 807 C C . VAL A 1 98 ? -7.907 -0.896 19.891 1.00 87.44 98 VAL A C 1
ATOM 809 O O . VAL A 1 98 ? -8.054 0.108 19.192 1.00 87.44 98 VAL A O 1
ATOM 812 N N . LYS A 1 99 ? -6.897 -1.748 19.660 1.00 88.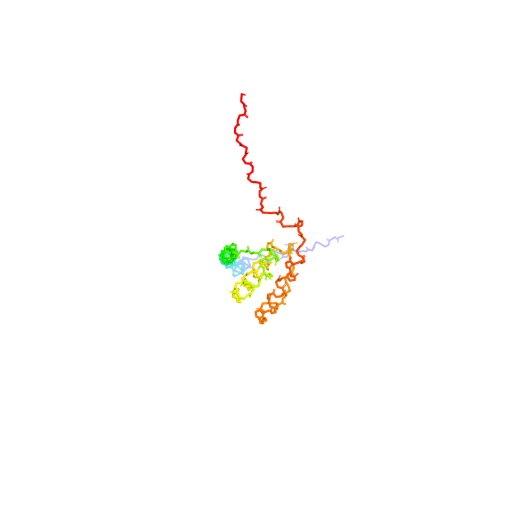69 99 LYS A N 1
ATOM 813 C CA . LYS A 1 99 ? -5.947 -1.567 18.550 1.00 88.69 99 LYS A CA 1
ATOM 814 C C . LYS A 1 99 ? -6.606 -1.753 17.185 1.00 88.69 99 LYS A C 1
ATOM 816 O O . LYS A 1 99 ? -6.251 -1.022 16.262 1.00 88.69 99 LYS A O 1
ATOM 821 N N . ALA A 1 100 ? -7.541 -2.691 17.054 1.00 87.25 100 ALA A N 1
ATOM 822 C CA . ALA A 1 100 ? -8.305 -2.903 15.831 1.00 87.25 100 ALA A CA 1
ATOM 823 C C . ALA A 1 100 ? -9.125 -1.650 15.492 1.00 87.25 100 ALA A C 1
ATOM 825 O O . ALA A 1 100 ? -8.979 -1.123 14.388 1.00 87.25 100 ALA A O 1
ATOM 826 N N . GLN A 1 101 ? -9.835 -1.085 16.471 1.00 88.75 101 GLN A N 1
ATOM 827 C CA . GLN A 1 101 ? -10.581 0.167 16.328 1.00 88.75 101 GLN A CA 1
ATOM 828 C C . GLN A 1 101 ? -9.679 1.338 15.898 1.00 88.75 101 GLN A C 1
ATOM 830 O O . GLN A 1 101 ? -9.971 2.050 14.938 1.00 88.75 101 GLN A O 1
ATOM 835 N N . LEU A 1 102 ? -8.517 1.510 16.537 1.00 88.44 102 LEU A N 1
ATOM 836 C CA . LEU A 1 102 ? -7.549 2.537 16.127 1.00 88.44 102 LEU A CA 1
ATOM 837 C C . LEU A 1 102 ? -6.973 2.287 14.728 1.00 88.44 102 LEU A C 1
ATOM 839 O O . LEU A 1 102 ? -6.713 3.232 13.982 1.00 88.44 102 LEU A O 1
ATOM 843 N N . SER A 1 103 ? -6.748 1.026 14.356 1.00 86.00 103 SER A N 1
ATOM 844 C CA . SER A 1 103 ? -6.263 0.666 13.021 1.00 86.00 103 SER A CA 1
ATOM 845 C C . SER A 1 103 ? -7.299 0.968 11.939 1.00 86.00 103 SER A C 1
ATOM 847 O O . SER A 1 103 ? -6.934 1.400 10.844 1.00 86.00 103 SER A O 1
ATOM 849 N N . TRP A 1 104 ? -8.581 0.808 12.278 1.00 88.31 104 TRP A N 1
ATOM 850 C CA . TRP A 1 104 ? -9.704 1.184 11.440 1.00 88.31 104 TRP A CA 1
ATOM 851 C C . TRP A 1 104 ? -9.739 2.701 11.243 1.00 88.31 104 TRP A C 1
ATOM 853 O O . TRP A 1 104 ? -9.746 3.155 10.100 1.00 88.31 104 TRP A O 1
ATOM 863 N N . LEU A 1 105 ? -9.644 3.491 12.318 1.00 87.19 105 LEU A N 1
ATOM 864 C CA . LEU A 1 105 ? -9.622 4.960 12.240 1.00 87.19 105 LEU A CA 1
ATOM 865 C C . LEU A 1 105 ? -8.419 5.500 11.447 1.00 87.19 105 LEU A C 1
ATOM 867 O O . LEU A 1 105 ? -8.525 6.516 10.770 1.00 87.19 105 LEU A O 1
ATOM 871 N N . ARG A 1 106 ? -7.281 4.794 11.467 1.00 87.31 106 ARG A N 1
ATOM 872 C CA . ARG A 1 106 ? -6.074 5.128 10.683 1.00 87.31 106 ARG A CA 1
ATOM 873 C C . ARG A 1 106 ? -6.182 4.824 9.188 1.00 87.31 106 ARG A C 1
ATOM 875 O O . ARG A 1 106 ? -5.221 5.075 8.455 1.00 87.31 106 ARG A O 1
ATOM 882 N N . ALA A 1 107 ? -7.275 4.226 8.717 1.00 84.69 107 ALA A N 1
ATOM 883 C CA . ALA A 1 107 ? -7.412 3.910 7.303 1.00 84.69 107 ALA A CA 1
ATOM 884 C C . ALA A 1 107 ? -7.338 5.192 6.445 1.00 84.69 107 ALA A C 1
ATOM 886 O O . ALA A 1 107 ? -7.954 6.196 6.798 1.00 84.69 107 ALA A O 1
ATOM 887 N N . PRO A 1 108 ? -6.623 5.177 5.301 1.00 79.75 108 PRO A N 1
ATOM 888 C CA . PRO A 1 108 ? -6.490 6.358 4.445 1.00 79.75 108 PRO A CA 1
ATOM 889 C C . PRO A 1 108 ? -7.828 6.950 3.990 1.00 79.75 108 PRO A C 1
ATOM 891 O O . PRO A 1 108 ? -7.941 8.167 3.884 1.00 79.75 108 PRO A O 1
ATOM 894 N N . SER A 1 109 ? -8.847 6.106 3.795 1.00 78.75 109 SER A N 1
ATOM 895 C CA . SER A 1 109 ? -10.218 6.513 3.461 1.00 78.75 109 SER A CA 1
ATOM 896 C C . SER A 1 109 ? -10.874 7.405 4.522 1.00 78.75 109 SER A C 1
ATOM 898 O O . SER A 1 109 ? -11.831 8.104 4.220 1.00 78.75 109 SER A O 1
ATOM 900 N N . ARG A 1 110 ? -10.351 7.422 5.755 1.00 80.06 110 ARG A N 1
ATOM 901 C CA . ARG A 1 110 ? -10.934 8.109 6.922 1.00 80.06 110 ARG A CA 1
ATOM 902 C C . ARG A 1 110 ? -10.089 9.279 7.410 1.00 80.06 110 ARG A C 1
ATOM 904 O O . ARG A 1 110 ? -10.422 9.905 8.410 1.00 80.06 110 ARG A O 1
ATOM 911 N N . LYS A 1 111 ? -9.023 9.624 6.681 1.00 77.62 111 LYS A N 1
ATOM 912 C CA . LYS A 1 111 ? -8.118 10.731 7.027 1.00 77.62 111 LYS A CA 1
ATOM 913 C C . LYS A 1 111 ? -8.837 12.087 7.136 1.00 77.62 111 LYS A C 1
ATOM 915 O O . LYS A 1 111 ? -8.364 12.965 7.846 1.00 77.62 111 LYS A O 1
ATOM 920 N N . LEU A 1 112 ? -9.968 12.252 6.444 1.00 75.00 112 LEU A N 1
ATOM 921 C CA . LEU A 1 112 ? -10.809 13.455 6.511 1.00 75.00 112 LEU A CA 1
ATOM 922 C C . LEU A 1 112 ? -11.726 13.490 7.747 1.00 75.00 112 LEU A C 1
ATOM 924 O O . LEU A 1 112 ? -12.150 14.570 8.160 1.00 75.00 112 LEU A O 1
ATOM 928 N N . LEU A 1 113 ? -12.016 12.324 8.332 1.00 72.94 113 LEU A N 1
ATOM 929 C CA . LEU A 1 113 ? -12.839 12.186 9.532 1.00 72.94 113 LEU A CA 1
ATOM 930 C C . LEU A 1 113 ? -11.998 12.411 10.788 1.00 72.94 113 LEU A C 1
ATOM 932 O O . LEU A 1 113 ? -12.402 13.155 11.674 1.00 72.94 113 LEU A O 1
ATOM 936 N N . VAL A 1 114 ? -10.821 11.778 10.856 1.00 78.81 114 VAL A N 1
ATOM 937 C CA . VAL A 1 114 ? -10.002 11.724 12.073 1.00 78.81 114 VAL A CA 1
ATOM 938 C C . VAL A 1 114 ? -8.515 11.722 11.754 1.00 78.81 114 VAL A C 1
ATOM 940 O O . VAL A 1 114 ? -8.038 10.963 10.910 1.00 78.81 114 VAL A O 1
ATOM 943 N N . THR A 1 115 ? -7.750 12.496 12.528 1.00 81.25 115 THR A N 1
ATOM 944 C CA . THR A 1 115 ? -6.290 12.355 12.595 1.00 81.25 115 THR A CA 1
ATOM 945 C C . THR A 1 115 ? -5.911 11.557 13.838 1.00 81.25 115 THR A C 1
ATOM 947 O O . THR A 1 115 ? -6.022 12.048 14.957 1.00 81.25 115 THR A O 1
ATOM 950 N N . VAL A 1 116 ? -5.449 10.318 13.653 1.00 83.12 116 VAL A N 1
ATOM 951 C CA . VAL A 1 116 ? -4.967 9.475 14.759 1.00 83.12 116 VAL A CA 1
ATOM 952 C C . VAL A 1 116 ? -3.464 9.701 14.963 1.00 83.12 116 VAL A C 1
ATOM 954 O O . VAL A 1 116 ? -2.696 9.431 14.033 1.00 83.12 116 VAL A O 1
ATOM 957 N N . PRO A 1 117 ? -3.003 10.108 16.161 1.00 81.94 117 PRO A N 1
ATOM 958 C CA . PRO A 1 117 ? -1.584 10.312 16.423 1.00 81.94 117 PRO A CA 1
ATOM 959 C C . PRO A 1 117 ? -0.734 9.043 16.206 1.00 81.94 117 PRO A C 1
ATOM 961 O O . PRO A 1 117 ? -1.161 7.920 16.541 1.00 81.94 117 PRO A O 1
ATOM 964 N N . PRO A 1 118 ? 0.490 9.191 15.665 1.00 78.88 118 PRO A N 1
ATOM 965 C CA . PRO A 1 118 ? 1.453 8.098 15.607 1.00 78.88 118 PRO A CA 1
ATOM 966 C C . PRO A 1 118 ? 1.857 7.682 17.031 1.00 78.88 118 PRO A C 1
ATOM 968 O O . PRO A 1 118 ? 1.905 8.497 17.943 1.00 78.88 118 PRO A O 1
ATOM 971 N N . GLY A 1 119 ? 2.117 6.390 17.245 1.00 80.56 119 GLY A N 1
ATOM 972 C CA . GLY A 1 119 ? 2.551 5.869 18.551 1.00 80.56 119 GLY A CA 1
ATOM 973 C C . GLY A 1 119 ? 1.432 5.527 19.541 1.00 80.56 119 GLY A C 1
ATOM 974 O O . GLY A 1 119 ? 1.671 4.738 20.452 1.00 80.56 119 GLY A O 1
ATOM 975 N N . LEU A 1 120 ? 0.187 5.970 19.308 1.00 82.88 120 LEU A N 1
ATOM 976 C CA . LEU A 1 120 ? -0.938 5.678 20.213 1.00 82.88 120 LEU A CA 1
ATOM 977 C C . LEU A 1 120 ? -1.226 4.173 20.388 1.00 82.88 120 LEU A C 1
ATOM 979 O O . LEU A 1 120 ? -1.812 3.757 21.370 1.00 82.88 120 LEU A O 1
ATOM 983 N N . SER A 1 121 ? -0.775 3.319 19.470 1.00 81.50 121 SER A N 1
ATOM 984 C CA . SER A 1 121 ? -0.965 1.862 19.533 1.00 81.50 121 SER A CA 1
ATOM 985 C C . SER A 1 121 ? 0.092 1.120 20.365 1.00 81.50 121 SER A C 1
ATOM 987 O O . SER A 1 121 ? 0.005 -0.103 20.496 1.00 81.50 121 SER A O 1
ATOM 989 N N . ASN A 1 122 ? 1.095 1.824 20.899 1.00 81.81 122 ASN A N 1
ATOM 990 C CA . ASN A 1 122 ? 2.265 1.215 21.542 1.00 81.81 122 ASN A CA 1
ATOM 991 C C . ASN A 1 122 ? 2.219 1.277 23.082 1.00 81.81 122 ASN A C 1
ATOM 993 O O . ASN A 1 122 ? 3.147 0.812 23.735 1.00 81.81 122 ASN A O 1
ATOM 997 N N . GLY A 1 123 ? 1.153 1.835 23.665 1.00 81.44 123 GLY A N 1
ATOM 998 C CA . GLY A 1 123 ? 0.972 1.957 25.114 1.00 81.44 123 GLY A CA 1
ATOM 999 C C . GLY A 1 123 ? 0.298 0.759 25.802 1.00 81.44 123 GLY A C 1
ATOM 1000 O O . GLY A 1 123 ? -0.047 -0.251 25.185 1.00 81.44 123 GLY A O 1
ATOM 1001 N N . LYS A 1 124 ? 0.075 0.904 27.115 1.00 86.88 124 LYS A N 1
ATOM 1002 C CA . LYS A 1 124 ? -0.778 0.008 27.917 1.00 86.88 124 LYS A CA 1
ATOM 1003 C C . LYS A 1 124 ? -2.250 0.196 27.540 1.00 86.88 124 LYS A C 1
ATOM 1005 O O . LYS A 1 124 ? -2.626 1.295 27.143 1.00 86.88 124 LYS A O 1
ATOM 1010 N N . LYS A 1 125 ? -3.078 -0.843 27.722 1.00 87.06 125 LYS A N 1
ATOM 1011 C CA . LYS A 1 125 ? -4.515 -0.845 27.375 1.00 87.06 125 LYS A CA 1
ATOM 1012 C C . LYS A 1 125 ? -5.217 0.456 27.775 1.00 87.06 125 LYS A C 1
ATOM 1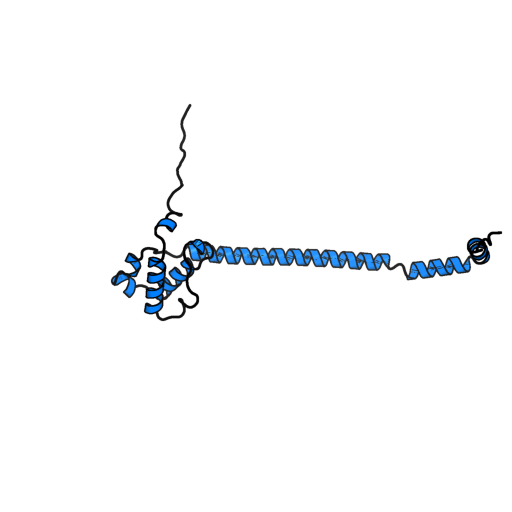014 O O . LYS A 1 125 ? -5.817 1.081 26.911 1.00 87.06 125 LYS A O 1
ATOM 1019 N N . ASP A 1 126 ? -5.073 0.887 29.024 1.00 86.12 126 ASP A N 1
ATOM 1020 C CA . ASP A 1 126 ? -5.781 2.063 29.546 1.00 86.12 126 ASP A CA 1
ATOM 1021 C C . ASP A 1 126 ? -5.374 3.356 28.834 1.00 86.12 126 ASP A C 1
ATOM 1023 O O . ASP A 1 126 ? -6.224 4.161 28.474 1.00 86.12 126 ASP A O 1
ATOM 1027 N N . HIS A 1 127 ? -4.082 3.529 28.541 1.00 88.00 127 HIS A N 1
ATOM 1028 C CA . HIS A 1 127 ? -3.591 4.694 27.802 1.00 88.00 127 HIS A CA 1
ATOM 1029 C C . HIS A 1 127 ? -4.119 4.718 26.362 1.00 88.00 127 HIS A C 1
ATOM 1031 O O . HIS A 1 127 ? -4.517 5.763 25.853 1.00 88.00 127 HIS A O 1
ATOM 1037 N N . ILE A 1 128 ? -4.152 3.550 25.715 1.00 88.94 128 ILE A N 1
ATOM 1038 C CA . ILE A 1 128 ? -4.668 3.406 24.352 1.00 88.94 128 ILE A CA 1
ATOM 1039 C C . ILE A 1 128 ? -6.181 3.656 24.323 1.00 88.94 128 ILE A C 1
ATOM 1041 O O . ILE A 1 128 ? -6.667 4.335 23.423 1.00 88.94 128 ILE A O 1
ATOM 1045 N N . LEU A 1 129 ? -6.915 3.141 25.312 1.00 88.12 129 LEU A N 1
ATOM 1046 C CA . LEU A 1 129 ? -8.358 3.321 25.440 1.00 88.12 129 LEU A CA 1
ATOM 1047 C C . LEU A 1 129 ? -8.723 4.787 25.697 1.00 88.12 129 LEU A C 1
ATOM 1049 O O . LEU A 1 129 ? -9.610 5.309 25.031 1.00 88.12 129 LEU A O 1
ATOM 1053 N N . ILE A 1 130 ? -8.007 5.468 26.597 1.00 88.62 130 ILE A N 1
ATOM 1054 C CA . ILE A 1 130 ? -8.195 6.905 26.839 1.00 88.62 130 ILE A CA 1
ATOM 1055 C C . ILE A 1 130 ? -7.957 7.687 25.548 1.00 88.62 130 ILE A C 1
ATOM 1057 O O . ILE A 1 130 ? -8.802 8.484 25.159 1.00 88.62 130 ILE A O 1
ATOM 1061 N N . GLY A 1 131 ? -6.859 7.420 24.835 1.00 86.88 131 GLY A N 1
ATOM 1062 C CA . GLY A 1 131 ? -6.595 8.113 23.576 1.00 86.88 131 GLY A CA 1
ATOM 1063 C C . GLY A 1 131 ? -7.617 7.803 22.479 1.00 86.88 131 GLY A C 1
ATOM 1064 O O . GLY A 1 131 ? -7.945 8.693 21.700 1.00 86.88 131 GLY A O 1
ATOM 1065 N N . LEU A 1 132 ? -8.161 6.580 22.430 1.00 89.06 132 LEU A N 1
ATOM 1066 C CA . LEU A 1 132 ? -9.282 6.244 21.549 1.00 89.06 132 LEU A CA 1
ATOM 1067 C C . LEU A 1 132 ? -10.518 7.084 21.898 1.00 89.06 132 LEU A C 1
ATOM 1069 O O . LEU A 1 132 ? -11.109 7.675 21.001 1.00 89.06 132 LEU A O 1
ATOM 1073 N N . ILE A 1 133 ? -10.878 7.183 23.178 1.00 88.50 133 ILE A N 1
ATOM 1074 C CA . ILE A 1 133 ? -12.005 8.004 23.639 1.00 88.50 133 ILE A CA 1
ATOM 1075 C C . ILE A 1 133 ? -11.791 9.472 23.264 1.00 88.50 133 ILE A C 1
ATOM 1077 O O . ILE A 1 133 ? -12.682 10.065 22.670 1.00 88.50 133 ILE A O 1
ATOM 1081 N N . THR A 1 134 ? -10.609 10.040 23.516 1.00 88.00 134 THR A N 1
ATOM 1082 C CA . THR A 1 134 ? -10.299 11.437 23.161 1.00 88.00 134 THR A CA 1
ATOM 1083 C C . THR A 1 134 ? -10.420 11.690 21.658 1.00 88.00 134 THR A C 1
ATOM 1085 O O . THR A 1 134 ? -10.911 12.733 21.235 1.00 88.00 134 THR A O 1
ATOM 1088 N N . ILE A 1 135 ? -10.002 10.726 20.833 1.00 88.00 135 ILE A N 1
ATOM 1089 C CA . ILE A 1 135 ? -10.179 10.797 19.380 1.00 88.00 135 ILE A CA 1
ATOM 1090 C C . ILE A 1 135 ? -11.664 10.795 19.005 1.00 88.00 135 ILE A C 1
ATOM 1092 O O . ILE A 1 135 ? -12.074 11.575 18.150 1.00 88.00 135 ILE A O 1
ATOM 1096 N N . LEU A 1 136 ? -12.456 9.920 19.629 1.00 86.81 136 LEU A N 1
ATOM 1097 C CA . LEU A 1 136 ? -13.888 9.814 19.358 1.00 86.81 136 LEU A CA 1
ATOM 1098 C C . LEU A 1 136 ? -14.679 11.018 19.891 1.00 86.81 136 LEU A C 1
ATOM 1100 O O . LEU A 1 136 ? -15.709 11.359 19.332 1.00 86.81 136 LEU A O 1
ATOM 1104 N N . GLU A 1 137 ? -14.210 11.687 20.942 1.00 84.56 137 GLU A N 1
ATOM 1105 C CA . GLU A 1 137 ? -14.798 12.938 21.440 1.00 84.56 137 GLU A CA 1
ATOM 1106 C C . GLU A 1 137 ? -14.511 14.127 20.520 1.00 84.56 137 GLU A C 1
ATOM 1108 O O . GLU A 1 137 ? -15.337 15.027 20.403 1.00 84.56 137 GLU A O 1
ATOM 1113 N N . GLY A 1 138 ? -13.351 14.127 19.858 1.00 76.94 138 GLY A N 1
ATOM 1114 C CA . GLY A 1 138 ? -12.981 15.127 18.856 1.00 76.94 138 GLY A CA 1
ATOM 1115 C C . GLY A 1 138 ? -13.582 14.879 17.469 1.00 76.94 138 GLY A C 1
ATOM 1116 O O . GLY A 1 138 ? -13.313 15.653 16.549 1.00 76.94 138 GLY A O 1
ATOM 1117 N N . LEU A 1 139 ? -14.359 13.805 17.293 1.00 76.38 139 LEU A N 1
ATOM 1118 C CA . LEU A 1 139 ? -15.124 13.572 16.074 1.00 76.38 139 LEU A CA 1
ATOM 1119 C C . LEU A 1 139 ? -16.286 14.560 16.010 1.00 76.38 139 LEU A C 1
ATOM 1121 O O . LEU A 1 139 ? -17.207 14.522 16.823 1.00 76.38 139 LEU A O 1
ATOM 1125 N N . ASP A 1 140 ? -16.256 15.419 14.998 1.00 62.97 140 ASP A N 1
ATOM 1126 C CA . ASP A 1 140 ? -17.368 16.305 14.677 1.00 62.97 140 ASP A CA 1
ATOM 1127 C C . ASP A 1 140 ? -18.591 15.457 14.289 1.00 62.97 140 ASP A C 1
ATOM 1129 O O . ASP A 1 140 ? -18.558 14.732 13.287 1.00 62.97 140 ASP A O 1
ATOM 1133 N N . ALA A 1 141 ? -19.672 15.534 15.071 1.00 55.53 141 ALA A N 1
ATOM 1134 C CA . ALA A 1 141 ? -20.887 14.733 14.870 1.00 55.53 141 ALA A CA 1
ATOM 1135 C C . ALA A 1 141 ? -21.510 14.921 13.469 1.00 55.53 141 ALA A C 1
ATOM 1137 O O . ALA A 1 141 ? -22.197 14.042 12.960 1.00 55.53 141 ALA A O 1
ATOM 1138 N N . THR A 1 142 ? -21.215 16.042 12.809 1.00 52.16 142 THR A N 1
ATOM 1139 C CA . THR A 1 142 ? -21.669 16.393 11.456 1.00 52.16 142 THR A CA 1
ATOM 1140 C C . THR A 1 142 ? -20.980 15.606 10.335 1.00 52.16 142 THR A C 1
ATOM 1142 O O . THR A 1 142 ? -21.506 15.551 9.227 1.00 52.16 142 THR A O 1
ATOM 1145 N N . LYS A 1 143 ? -19.830 14.965 10.592 1.00 52.66 143 LYS A N 1
ATOM 1146 C CA . LYS A 1 143 ? -19.071 14.185 9.590 1.00 52.66 143 LYS A CA 1
ATOM 1147 C C . LYS A 1 143 ? -19.360 12.681 9.621 1.00 52.66 143 LYS A C 1
ATOM 1149 O O . LYS A 1 143 ? -18.868 11.952 8.765 1.00 52.66 143 LYS A O 1
ATOM 1154 N N . ILE A 1 144 ? -20.128 12.217 10.606 1.00 52.19 144 ILE A N 1
ATOM 1155 C CA . ILE A 1 144 ? -20.448 10.795 10.815 1.00 52.19 144 ILE A CA 1
ATOM 1156 C C . ILE A 1 144 ? -21.608 10.343 9.899 1.00 52.19 144 ILE A C 1
ATOM 1158 O O . ILE A 1 144 ? -21.706 9.165 9.578 1.00 52.19 144 ILE A O 1
ATOM 1162 N N . ASN A 1 145 ? -22.403 11.277 9.361 1.00 42.34 145 ASN A N 1
ATOM 1163 C CA . ASN A 1 145 ? -23.581 11.014 8.516 1.00 42.34 145 ASN A CA 1
ATOM 1164 C C . ASN A 1 145 ? -23.293 10.594 7.052 1.00 42.34 145 ASN A C 1
ATOM 1166 O O . ASN A 1 145 ? -24.161 10.753 6.205 1.00 42.34 145 ASN A O 1
ATOM 1170 N N . ILE A 1 146 ? -22.110 10.072 6.704 1.00 47.44 146 ILE A N 1
ATOM 1171 C CA . ILE A 1 146 ? -21.780 9.709 5.300 1.00 47.44 146 ILE A CA 1
ATOM 1172 C C . ILE A 1 146 ? -21.773 8.184 5.070 1.00 47.44 146 ILE A C 1
ATOM 1174 O O . ILE A 1 146 ? -21.085 7.686 4.185 1.00 47.44 146 ILE A O 1
ATOM 1178 N N . SER A 1 147 ? -22.512 7.391 5.850 1.00 43.81 147 SER A N 1
ATOM 1179 C CA . SER A 1 147 ? -22.658 5.958 5.524 1.00 43.81 147 SER A CA 1
ATOM 1180 C C . SER A 1 147 ? -24.003 5.319 5.852 1.00 43.81 147 SER A C 1
ATOM 1182 O O . SER A 1 147 ? -24.128 4.109 5.696 1.00 43.81 147 SER A O 1
ATOM 1184 N N . GLU A 1 148 ? -25.013 6.089 6.252 1.00 43.25 148 GLU A N 1
ATOM 1185 C CA . GLU A 1 148 ? -26.370 5.569 6.435 1.00 43.25 148 GLU A CA 1
ATOM 1186 C C . GLU A 1 148 ? -27.327 6.280 5.471 1.00 43.25 148 GLU A C 1
ATOM 1188 O O . GLU A 1 148 ? -27.849 7.347 5.772 1.00 43.25 148 GLU A O 1
ATOM 1193 N N . GLY A 1 149 ? -27.536 5.665 4.302 1.00 42.84 149 GLY A N 1
ATOM 1194 C CA . GLY A 1 149 ? -28.748 5.846 3.501 1.00 42.84 149 GLY A CA 1
ATOM 1195 C C . GLY A 1 149 ? -28.679 6.820 2.326 1.00 42.84 149 GLY A C 1
ATOM 1196 O O . GLY A 1 149 ? -29.072 7.964 2.474 1.00 42.84 149 GLY A O 1
ATOM 1197 N N . GLU A 1 150 ? -28.341 6.304 1.140 1.00 41.59 150 GLU A N 1
ATOM 1198 C CA . GLU A 1 150 ? -29.072 6.605 -0.107 1.00 41.59 150 GLU A CA 1
ATOM 1199 C C . GLU A 1 150 ? 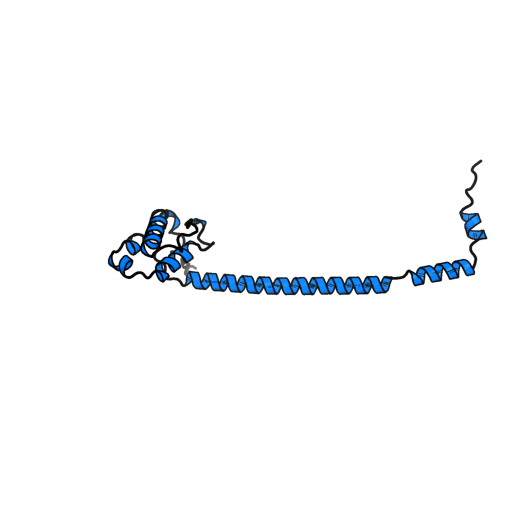-29.120 5.338 -0.989 1.00 41.59 150 GLU A C 1
ATOM 1201 O O . GLU A 1 150 ? -28.662 5.319 -2.124 1.00 41.59 150 GLU A O 1
ATOM 1206 N N . ASP A 1 151 ? -29.687 4.254 -0.449 1.00 45.06 151 ASP A N 1
ATOM 1207 C CA . ASP A 1 151 ? -30.448 3.296 -1.262 1.00 45.06 151 ASP A CA 1
ATOM 1208 C C . ASP A 1 151 ? -31.919 3.730 -1.168 1.00 45.06 151 ASP A C 1
ATOM 1210 O O . ASP A 1 151 ? -32.722 3.124 -0.460 1.00 45.06 151 ASP A O 1
ATOM 1214 N N . SER A 1 152 ? -32.283 4.839 -1.826 1.00 44.22 152 SER A N 1
ATOM 1215 C CA . SER A 1 152 ? -33.693 5.088 -2.136 1.00 44.22 152 SER A CA 1
ATOM 1216 C C . SER A 1 152 ? -33.986 4.490 -3.506 1.00 44.22 152 SER A C 1
ATOM 1218 O O . SER A 1 152 ? -33.801 5.113 -4.552 1.00 44.22 152 SER A O 1
ATOM 1220 N N . SER A 1 153 ? -34.424 3.239 -3.454 1.00 48.38 153 SER A N 1
ATOM 1221 C CA . SER A 1 153 ? -35.427 2.658 -4.339 1.00 48.38 153 SER A CA 1
ATOM 1222 C C . SER A 1 153 ? -36.289 3.713 -5.047 1.00 48.38 153 SER A C 1
ATOM 1224 O O . SER A 1 153 ? -37.141 4.342 -4.418 1.00 48.38 153 SER A O 1
ATOM 1226 N N . VAL A 1 154 ? -36.104 3.859 -6.360 1.00 46.41 154 VAL A N 1
ATOM 1227 C CA . VAL A 1 154 ? -37.158 4.349 -7.255 1.00 46.41 154 VAL A CA 1
ATOM 1228 C C . VAL A 1 154 ? -37.797 3.110 -7.863 1.00 46.41 154 VAL A C 1
ATOM 1230 O O . VAL A 1 154 ? -37.302 2.532 -8.829 1.00 46.41 154 VAL A O 1
ATOM 1233 N N . SER A 1 155 ? -38.842 2.653 -7.184 1.00 45.19 155 SER A N 1
ATOM 1234 C CA . SER A 1 155 ? -39.863 1.766 -7.726 1.00 45.19 155 SER A CA 1
ATOM 1235 C C . SER A 1 155 ? -40.714 2.499 -8.768 1.00 45.19 155 SER A C 1
ATOM 1237 O O . SER A 1 155 ? -40.780 3.725 -8.792 1.00 45.19 155 SER A O 1
ATOM 1239 N N . GLU A 1 156 ? -41.300 1.667 -9.621 1.00 47.03 156 GLU A N 1
ATOM 1240 C CA . GLU A 1 156 ? -42.151 1.888 -10.790 1.00 47.03 156 GLU A CA 1
ATOM 1241 C C . GLU A 1 156 ? -43.367 2.820 -10.604 1.00 47.03 156 GLU A C 1
ATOM 1243 O O . GLU A 1 156 ? -43.708 3.204 -9.489 1.00 47.03 156 GLU A O 1
ATOM 1248 N N . GLU A 1 157 ? -44.046 3.035 -11.745 1.00 48.75 157 GLU A N 1
ATOM 1249 C CA . GLU A 1 157 ? -45.320 3.737 -12.016 1.00 48.75 157 GLU A CA 1
ATOM 1250 C C . GLU A 1 157 ? -45.109 5.205 -12.443 1.00 48.75 157 GLU A C 1
ATOM 1252 O O . GLU A 1 157 ? -44.389 5.956 -11.803 1.00 48.75 157 GLU A O 1
ATOM 1257 N N . GLU A 1 158 ? -45.592 5.702 -13.584 1.00 44.62 158 GLU A N 1
ATOM 1258 C CA . GLU A 1 158 ? -46.814 5.454 -14.364 1.00 44.62 158 GLU A CA 1
ATOM 1259 C C . GLU A 1 158 ? -46.472 5.636 -15.870 1.00 44.62 158 GLU A C 1
ATOM 1261 O O . GLU A 1 158 ? -45.529 6.352 -16.206 1.00 44.62 158 GLU A O 1
ATOM 1266 N N . GLY A 1 159 ? -47.083 4.922 -16.819 1.00 40.38 159 GLY A N 1
ATOM 1267 C CA . GLY A 1 159 ? -48.389 5.269 -17.393 1.00 40.38 159 GLY A CA 1
ATOM 1268 C C . GLY A 1 159 ? -48.254 5.488 -18.901 1.00 40.38 159 GLY A C 1
ATOM 1269 O O . GLY A 1 159 ? -47.606 6.483 -19.290 1.00 40.38 159 GLY A O 1
#

Secondary structure (DSSP, 8-state):
-----THHHHHHHH--HHHHHHHHHHHHHS--HHHHHHHHHHHHHHHHHHHHHHHHHHHHHHHHHHHHHHHHHTS-----HHHHH-HHHHHH--HHHHHHHHHHHTSGGGTTT--PPTTGGGS-HHHHHHHHHHHHHTS-GGGS-SSS-----------

Organism: NCBI:txid135208

Radius of gyration: 37.93 Å; chains: 1; bounding box: 91×44×95 Å